Protein AF-A0A5D2GL17-F1 (afdb_monomer)

Structure (mmCIF, N/CA/C/O backbone):
data_AF-A0A5D2GL17-F1
#
_entry.id   AF-A0A5D2GL17-F1
#
loop_
_atom_site.group_PDB
_atom_site.id
_atom_site.type_symbol
_atom_site.label_atom_id
_atom_site.label_alt_id
_atom_site.label_comp_id
_atom_site.label_asym_id
_atom_site.label_entity_id
_atom_site.label_seq_id
_atom_site.pdbx_PDB_ins_code
_atom_site.Cartn_x
_atom_site.Cartn_y
_atom_site.Cartn_z
_atom_site.occupancy
_atom_site.B_iso_or_equiv
_atom_site.auth_seq_id
_atom_site.auth_comp_id
_atom_site.auth_asym_id
_atom_site.auth_atom_id
_atom_site.pdbx_PDB_model_num
ATOM 1 N N . MET A 1 1 ? -3.670 -6.053 15.605 1.00 82.81 1 MET A N 1
ATOM 2 C CA . MET A 1 1 ? -2.856 -6.986 14.792 1.00 82.81 1 MET A CA 1
ATOM 3 C C . MET A 1 1 ? -1.460 -6.397 14.609 1.00 82.81 1 MET A C 1
ATOM 5 O O . MET A 1 1 ? -1.344 -5.177 14.613 1.00 82.81 1 MET A O 1
ATOM 9 N N . ARG A 1 2 ? -0.405 -7.216 14.509 1.00 94.25 2 ARG A N 1
ATOM 10 C CA . ARG A 1 2 ? 0.974 -6.743 14.284 1.00 94.25 2 ARG A CA 1
ATOM 11 C C . ARG A 1 2 ? 1.545 -7.415 13.036 1.00 94.25 2 ARG A C 1
ATOM 13 O O . ARG A 1 2 ? 1.653 -8.633 13.005 1.00 94.25 2 ARG A O 1
ATOM 20 N N . THR A 1 3 ? 1.940 -6.620 12.048 1.00 95.38 3 THR A N 1
ATOM 21 C CA .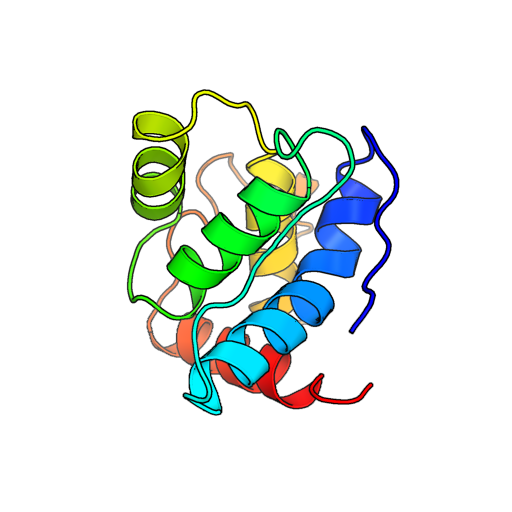 THR A 1 3 ? 2.569 -7.072 10.794 1.00 95.38 3 THR A CA 1
ATOM 22 C C . THR A 1 3 ? 3.953 -6.431 10.664 1.00 95.38 3 THR A C 1
ATOM 24 O O . THR A 1 3 ? 4.055 -5.293 10.200 1.00 95.38 3 THR A O 1
ATOM 27 N N . PRO A 1 4 ? 5.019 -7.092 11.156 1.00 96.56 4 PRO A N 1
ATOM 28 C CA . PRO A 1 4 ? 6.353 -6.507 11.197 1.00 96.56 4 PRO A CA 1
ATOM 29 C C . PRO A 1 4 ? 6.979 -6.410 9.801 1.00 96.56 4 PRO A C 1
ATOM 31 O O . PRO A 1 4 ? 6.894 -7.336 9.003 1.00 96.56 4 PRO A O 1
ATOM 34 N N . ALA A 1 5 ? 7.661 -5.294 9.553 1.00 96.75 5 ALA A N 1
ATOM 35 C CA . ALA A 1 5 ? 8.470 -5.048 8.363 1.00 96.75 5 ALA A CA 1
ATOM 36 C C . ALA A 1 5 ? 9.788 -4.393 8.786 1.00 96.75 5 ALA A C 1
ATOM 38 O O . ALA A 1 5 ? 9.779 -3.503 9.654 1.00 96.75 5 ALA A O 1
ATOM 39 N N . ARG A 1 6 ? 10.905 -4.824 8.193 1.00 97.94 6 ARG A N 1
ATOM 40 C CA . ARG A 1 6 ? 12.235 -4.279 8.485 1.00 97.94 6 ARG A CA 1
ATOM 41 C C . ARG A 1 6 ? 12.317 -2.828 8.008 1.00 97.94 6 ARG A C 1
ATOM 43 O O . ARG A 1 6 ? 11.716 -2.454 7.003 1.00 97.94 6 ARG A O 1
ATOM 50 N N . ASP A 1 7 ? 12.986 -1.985 8.789 1.00 96.94 7 ASP A N 1
ATOM 51 C CA . ASP A 1 7 ? 13.165 -0.583 8.412 1.00 96.94 7 ASP A CA 1
ATOM 52 C C . ASP A 1 7 ? 14.202 -0.445 7.297 1.00 96.94 7 ASP A C 1
ATOM 54 O O . ASP A 1 7 ? 15.149 -1.225 7.254 1.00 96.94 7 ASP A O 1
ATOM 58 N N . PHE A 1 8 ? 14.017 0.542 6.416 1.00 96.62 8 PHE A N 1
ATOM 59 C CA . PHE A 1 8 ? 14.899 0.801 5.264 1.00 96.62 8 PHE A CA 1
ATOM 60 C C . PHE A 1 8 ? 15.115 -0.398 4.321 1.00 96.62 8 PHE A C 1
ATOM 62 O O . PHE A 1 8 ? 16.121 -0.465 3.623 1.00 96.62 8 PHE A O 1
ATOM 69 N N . ASP A 1 9 ? 14.152 -1.318 4.266 1.00 98.31 9 ASP A N 1
ATOM 70 C CA . ASP A 1 9 ? 14.212 -2.528 3.446 1.00 98.31 9 ASP A CA 1
ATOM 71 C C . ASP A 1 9 ? 12.981 -2.588 2.516 1.00 98.31 9 ASP A C 1
ATOM 73 O O . ASP A 1 9 ? 11.880 -2.958 2.952 1.00 98.31 9 ASP A O 1
ATOM 77 N N . PRO A 1 10 ? 13.124 -2.156 1.247 1.00 97.38 10 PRO A N 1
ATOM 78 C CA . PRO A 1 10 ? 12.036 -2.166 0.273 1.00 97.38 10 PRO A CA 1
ATOM 79 C C . PRO A 1 10 ? 11.486 -3.562 -0.024 1.00 97.38 10 PRO A C 1
ATOM 81 O O . PRO A 1 10 ? 10.286 -3.680 -0.269 1.00 97.38 10 PRO A O 1
ATOM 84 N N . ASP A 1 11 ? 12.315 -4.604 0.038 1.00 97.88 11 ASP A N 1
AT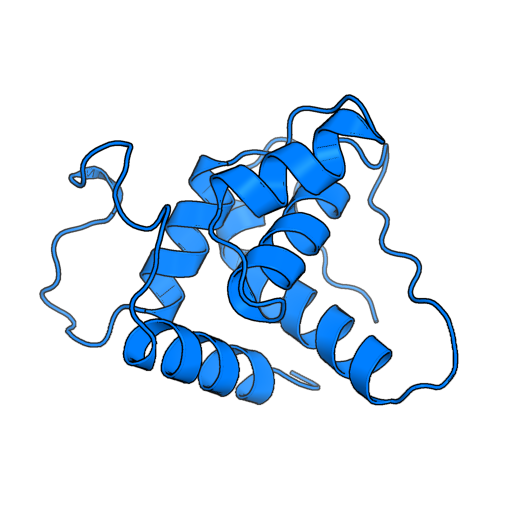OM 85 C CA . ASP A 1 11 ? 11.894 -5.981 -0.230 1.00 97.88 11 ASP A CA 1
ATOM 86 C C . ASP A 1 11 ? 11.094 -6.537 0.947 1.00 97.88 11 ASP A C 1
ATOM 88 O O . ASP A 1 11 ? 10.016 -7.105 0.765 1.00 97.88 11 ASP A O 1
ATOM 92 N N . SER A 1 12 ? 11.545 -6.284 2.181 1.00 98.44 12 SER A N 1
ATOM 93 C CA . SER A 1 12 ? 10.756 -6.586 3.378 1.00 98.44 12 SER A CA 1
ATOM 94 C C . SER A 1 12 ? 9.409 -5.863 3.357 1.00 98.44 12 SER A C 1
ATOM 96 O O . SER A 1 12 ? 8.392 -6.464 3.711 1.00 98.44 12 SER A O 1
ATOM 98 N N . LEU A 1 13 ? 9.383 -4.599 2.922 1.00 98.62 13 LEU A N 1
ATOM 99 C CA . LEU A 1 13 ? 8.146 -3.841 2.764 1.00 98.62 13 LEU A CA 1
ATOM 100 C C . LEU A 1 13 ? 7.244 -4.453 1.685 1.00 98.62 13 LEU A C 1
ATOM 102 O O . LEU A 1 13 ? 6.079 -4.718 1.965 1.00 98.62 13 LEU A O 1
ATOM 106 N N . ARG A 1 14 ? 7.771 -4.720 0.486 1.00 98.44 14 ARG A N 1
ATOM 107 C CA . ARG A 1 14 ? 7.040 -5.359 -0.619 1.00 98.44 14 ARG A CA 1
ATOM 108 C C . ARG A 1 14 ? 6.362 -6.651 -0.165 1.00 98.44 14 ARG A C 1
ATOM 110 O O . ARG A 1 14 ? 5.158 -6.804 -0.346 1.00 98.44 14 ARG A O 1
ATOM 117 N N . ASN A 1 15 ? 7.114 -7.521 0.504 1.00 98.19 15 ASN A N 1
ATOM 118 C CA . ASN A 1 15 ? 6.635 -8.826 0.952 1.00 98.19 15 ASN A CA 1
ATOM 119 C C . ASN A 1 15 ? 5.537 -8.730 2.022 1.00 98.19 15 ASN A C 1
ATOM 121 O O . ASN A 1 15 ? 4.644 -9.574 2.063 1.00 98.19 15 ASN A O 1
ATOM 125 N N . ILE A 1 16 ? 5.577 -7.715 2.896 1.00 98.06 16 ILE A N 1
ATOM 126 C CA . ILE A 1 16 ? 4.589 -7.582 3.977 1.00 98.06 16 ILE A CA 1
ATOM 127 C C . ILE A 1 16 ? 3.315 -6.844 3.553 1.00 98.06 16 ILE A C 1
ATOM 129 O O . ILE A 1 16 ? 2.284 -6.989 4.214 1.00 98.06 16 ILE A O 1
ATOM 133 N N . LEU A 1 17 ? 3.369 -6.044 2.480 1.00 98.75 17 LEU A N 1
ATOM 134 C CA . LEU A 1 17 ? 2.269 -5.173 2.064 1.00 98.75 17 LEU A CA 1
ATOM 135 C C . LEU A 1 17 ? 0.936 -5.924 1.912 1.00 98.75 17 LEU A C 1
ATOM 137 O O . LEU A 1 17 ? -0.040 -5.445 2.488 1.00 98.75 17 LEU A O 1
ATOM 141 N N . PRO A 1 18 ? 0.857 -7.102 1.256 1.00 98.62 18 PRO A N 1
ATOM 142 C CA . PRO A 1 18 ? -0.402 -7.839 1.145 1.00 98.62 18 PRO A CA 1
ATOM 143 C C . PRO A 1 18 ? -1.045 -8.148 2.503 1.00 98.62 18 PRO A C 1
ATOM 145 O O . PRO A 1 18 ? -2.221 -7.861 2.722 1.00 98.62 18 PRO A O 1
ATOM 148 N N . LYS A 1 19 ? -0.259 -8.663 3.457 1.00 98.44 19 LYS A N 1
ATOM 149 C CA . LYS A 1 19 ? -0.746 -9.026 4.796 1.00 98.44 19 LYS A CA 1
ATOM 150 C C . LYS A 1 19 ? -1.096 -7.792 5.634 1.00 98.44 19 LYS A C 1
ATOM 152 O O . LYS A 1 19 ? -2.123 -7.766 6.313 1.00 98.44 19 LYS A O 1
ATOM 157 N N . ALA A 1 20 ? -0.270 -6.748 5.572 1.00 98.44 20 ALA A N 1
ATOM 158 C CA . ALA A 1 20 ? -0.516 -5.495 6.282 1.00 98.44 20 ALA A CA 1
ATOM 159 C C . ALA A 1 20 ? -1.780 -4.782 5.773 1.00 98.44 20 ALA A C 1
ATOM 161 O O . ALA A 1 20 ? -2.582 -4.310 6.578 1.00 98.44 20 ALA A O 1
ATOM 162 N N . VAL A 1 21 ? -1.993 -4.748 4.454 1.00 98.81 21 VAL A N 1
ATOM 163 C CA . VAL A 1 21 ? -3.203 -4.167 3.859 1.00 98.81 21 VAL A CA 1
ATOM 164 C C . VAL A 1 21 ? -4.425 -5.035 4.136 1.00 98.81 21 VAL A C 1
ATOM 166 O O . VAL A 1 21 ? -5.463 -4.477 4.463 1.00 98.81 21 VAL A O 1
ATOM 169 N N . SER A 1 22 ? -4.303 -6.367 4.115 1.00 98.69 22 SER A N 1
ATOM 170 C CA . SER A 1 22 ? -5.389 -7.274 4.526 1.00 98.69 22 SER A CA 1
ATOM 171 C C . SER A 1 22 ? -5.882 -6.964 5.942 1.00 98.69 22 SER A C 1
ATOM 173 O O . SER A 1 22 ? -7.079 -6.851 6.191 1.00 98.69 22 SER A O 1
ATOM 175 N N . SER A 1 23 ? -4.940 -6.730 6.859 1.00 98.25 23 SER A N 1
ATOM 176 C CA . SER A 1 23 ? -5.229 -6.362 8.249 1.00 98.25 23 SER A CA 1
ATOM 177 C C . SER A 1 23 ? -5.941 -5.010 8.356 1.00 98.25 23 SER A C 1
ATOM 179 O O . SER A 1 23 ? -6.896 -4.862 9.117 1.00 98.25 23 SER A O 1
ATOM 181 N N . LEU A 1 24 ? -5.445 -4.012 7.615 1.00 98.50 24 LEU A N 1
ATOM 182 C CA . LEU A 1 24 ? -5.990 -2.655 7.592 1.00 98.50 24 LEU A CA 1
ATOM 183 C C . LEU A 1 24 ? -7.399 -2.635 7.002 1.00 98.50 24 LEU A C 1
ATOM 185 O O . LEU A 1 24 ? -8.313 -2.088 7.612 1.00 98.50 24 LEU A O 1
ATOM 189 N N . GLU A 1 25 ? -7.566 -3.230 5.827 1.00 98.31 25 GLU A N 1
ATOM 190 C CA . GLU A 1 25 ? -8.837 -3.275 5.122 1.00 98.31 25 GLU A CA 1
ATOM 191 C C . GLU A 1 25 ? -9.884 -4.032 5.937 1.00 98.31 25 GLU A C 1
ATOM 193 O O . GLU A 1 25 ? -11.001 -3.539 6.068 1.00 98.31 25 GLU A O 1
ATOM 198 N N . TRP A 1 26 ? -9.518 -5.150 6.575 1.00 98.25 26 TRP A N 1
ATOM 199 C CA . TRP A 1 26 ? -10.439 -5.880 7.442 1.00 98.25 26 TRP A CA 1
ATOM 200 C C . TRP A 1 26 ? -10.920 -5.020 8.615 1.00 98.25 26 TRP A C 1
ATOM 202 O O . TRP A 1 26 ? -12.123 -4.925 8.850 1.00 98.25 26 TRP A O 1
ATOM 212 N N . ALA A 1 27 ? -10.004 -4.330 9.301 1.00 97.88 27 ALA A N 1
ATOM 213 C CA . ALA A 1 27 ? -10.355 -3.447 10.412 1.00 97.88 27 ALA A CA 1
ATOM 214 C C . ALA A 1 27 ? -11.229 -2.254 9.974 1.00 97.88 27 ALA A C 1
ATOM 216 O O . ALA A 1 27 ? -12.097 -1.820 10.732 1.00 97.88 27 ALA A O 1
ATOM 217 N N . ILE A 1 28 ? -11.028 -1.728 8.758 1.00 98.00 28 ILE A N 1
ATOM 218 C CA . ILE A 1 28 ? -11.902 -0.698 8.175 1.00 98.00 28 ILE A CA 1
ATOM 219 C C . ILE A 1 28 ? -13.288 -1.280 7.868 1.00 98.00 28 ILE A C 1
ATOM 221 O O . ILE A 1 28 ? -14.293 -0.664 8.221 1.00 98.00 28 ILE A O 1
ATOM 225 N N . ALA A 1 29 ? -13.350 -2.467 7.258 1.00 97.38 29 ALA A N 1
ATOM 226 C CA . ALA A 1 29 ? -14.597 -3.135 6.890 1.00 97.38 29 ALA A CA 1
ATOM 227 C C . ALA A 1 29 ? -15.456 -3.516 8.108 1.00 97.38 29 ALA A C 1
ATOM 229 O O . ALA A 1 29 ? -16.680 -3.514 8.016 1.00 97.38 29 ALA A O 1
ATOM 230 N N . GLU A 1 30 ? -14.842 -3.794 9.264 1.00 97.12 30 GLU A N 1
ATOM 231 C CA . GLU A 1 30 ? -15.574 -4.010 10.518 1.00 97.12 30 GLU A CA 1
ATOM 232 C C . GLU A 1 30 ? -16.332 -2.763 11.004 1.00 97.12 30 GLU A C 1
ATOM 234 O O . GLU A 1 30 ? -17.257 -2.890 11.804 1.00 97.12 30 GLU A O 1
ATOM 239 N N . GLY A 1 31 ? -15.944 -1.557 10.571 1.00 96.81 31 GLY A N 1
ATOM 240 C CA . GLY A 1 31 ? -16.686 -0.324 10.852 1.00 96.81 31 GLY A CA 1
ATOM 241 C C . GLY A 1 31 ? -16.732 0.095 12.326 1.00 96.81 31 GLY A C 1
ATOM 242 O O . GLY A 1 31 ? -17.510 0.971 12.693 1.00 96.81 31 GLY A O 1
ATOM 243 N N . LYS A 1 32 ? -15.894 -0.492 13.191 1.00 97.38 32 LYS A N 1
ATOM 244 C CA . LYS A 1 32 ? -15.885 -0.231 14.646 1.00 97.38 32 LYS A CA 1
ATOM 245 C C . LYS A 1 32 ? -15.203 1.087 15.041 1.00 97.38 32 LYS A C 1
ATOM 247 O O . LYS A 1 32 ? -15.153 1.417 16.223 1.00 97.38 32 LYS A O 1
ATOM 252 N N . GLY A 1 33 ? -14.646 1.833 14.082 1.00 97.31 33 GLY A N 1
ATOM 253 C CA . GLY A 1 33 ? -13.978 3.110 14.330 1.00 97.31 33 GLY A CA 1
ATOM 254 C C . GLY A 1 33 ? -12.884 3.434 13.314 1.00 97.31 33 GLY A C 1
ATOM 255 O O . GLY A 1 33 ? -12.923 2.999 12.166 1.00 97.31 33 GLY A O 1
ATOM 256 N N . ARG A 1 34 ? -11.895 4.228 13.745 1.00 97.75 34 ARG A N 1
ATOM 257 C CA . ARG A 1 34 ? -10.722 4.589 12.933 1.00 97.75 34 ARG A CA 1
ATOM 258 C C . ARG A 1 34 ? -9.578 3.609 13.173 1.00 97.75 34 ARG A C 1
ATOM 260 O O . ARG A 1 34 ? -9.327 3.219 14.311 1.00 97.75 34 ARG A O 1
ATOM 267 N N . VAL A 1 35 ? -8.832 3.289 12.119 1.00 98.38 35 VAL A N 1
ATOM 268 C CA . VAL A 1 35 ? -7.630 2.450 12.213 1.00 98.38 35 VAL A CA 1
ATOM 269 C C . VAL A 1 35 ? -6.387 3.328 12.343 1.00 98.38 35 VAL A C 1
ATOM 271 O O . VAL A 1 35 ? -6.150 4.210 11.520 1.00 98.38 35 VAL A O 1
ATOM 274 N N . TYR A 1 36 ? -5.574 3.076 13.369 1.00 98.38 36 TYR A N 1
ATOM 275 C CA . TYR A 1 36 ? -4.288 3.744 13.563 1.00 98.38 36 TYR A CA 1
ATOM 276 C C . TYR A 1 36 ? -3.148 2.889 12.998 1.00 98.38 36 TYR A C 1
ATOM 278 O O . TYR A 1 36 ? -2.718 1.912 13.613 1.00 98.38 36 TYR A O 1
ATOM 286 N N . VAL A 1 37 ? -2.659 3.254 11.812 1.00 98.44 37 VAL A N 1
ATOM 287 C CA . VAL A 1 37 ? -1.527 2.585 11.155 1.00 98.44 37 VAL A CA 1
ATOM 288 C C . VAL A 1 37 ? -0.241 3.319 11.510 1.00 98.44 37 VAL A C 1
ATOM 290 O O . VAL A 1 37 ? -0.086 4.496 11.189 1.00 98.44 37 VAL A O 1
ATOM 293 N N . HIS A 1 38 ? 0.708 2.625 12.136 1.00 98.38 38 HIS A N 1
ATOM 294 C CA . HIS A 1 38 ? 1.986 3.220 12.517 1.00 98.38 38 HIS A CA 1
ATOM 295 C C . HIS A 1 38 ? 3.168 2.279 12.262 1.00 98.38 38 HIS A C 1
ATOM 297 O O . HIS A 1 38 ? 3.026 1.064 12.146 1.00 98.38 38 HIS A O 1
ATOM 303 N N . CYS A 1 39 ? 4.358 2.868 12.163 1.00 96.81 39 CYS A N 1
ATOM 304 C CA . CYS A 1 39 ? 5.633 2.164 12.278 1.00 96.81 39 CYS A CA 1
ATOM 305 C C . CYS A 1 39 ? 6.452 2.852 13.382 1.00 96.81 39 CYS A C 1
ATOM 307 O O . CYS A 1 39 ? 5.863 3.246 14.386 1.00 96.81 39 CYS A O 1
ATOM 309 N N . THR A 1 40 ? 7.769 3.015 13.222 1.00 97.69 40 THR A N 1
ATOM 310 C CA . THR A 1 40 ? 8.577 3.802 14.169 1.00 97.69 40 THR A CA 1
ATOM 311 C C . THR A 1 40 ? 8.301 5.301 14.003 1.00 97.69 40 THR A C 1
ATOM 313 O O . THR A 1 40 ? 7.753 5.930 14.897 1.00 97.69 40 THR A O 1
ATOM 316 N N . ALA A 1 41 ? 8.613 5.866 12.831 1.00 96.62 41 ALA A N 1
ATOM 317 C CA . ALA A 1 41 ? 8.454 7.302 12.556 1.00 96.62 41 ALA A CA 1
ATOM 318 C C . ALA A 1 41 ? 7.187 7.645 11.752 1.00 96.62 41 ALA A C 1
ATOM 320 O O . ALA A 1 41 ? 6.837 8.809 11.574 1.00 96.62 41 ALA A O 1
ATOM 321 N N . GLY A 1 42 ? 6.514 6.642 11.182 1.00 97.00 42 GLY A N 1
ATOM 322 C CA . GLY A 1 42 ? 5.396 6.866 10.267 1.00 97.00 42 GLY A CA 1
ATOM 323 C C . GLY A 1 42 ? 5.799 7.559 8.961 1.00 97.00 42 GLY A C 1
ATOM 324 O O . GLY A 1 42 ? 4.988 8.296 8.421 1.00 97.00 42 GLY A O 1
ATOM 325 N N . LEU A 1 43 ? 7.035 7.393 8.474 1.00 98.00 43 LEU A N 1
ATOM 326 C CA . LEU A 1 43 ? 7.538 8.072 7.261 1.00 98.00 43 LEU A CA 1
ATOM 327 C C . LEU A 1 43 ? 7.865 7.124 6.093 1.00 98.00 43 LEU A C 1
ATOM 329 O O . LEU A 1 43 ? 8.123 7.589 4.989 1.00 98.00 43 LEU A O 1
ATOM 333 N N . GLY A 1 44 ? 7.837 5.807 6.325 1.00 98.31 44 GLY A N 1
ATOM 334 C CA . GLY A 1 44 ? 8.132 4.790 5.306 1.00 98.31 44 GLY A CA 1
ATOM 335 C C . GLY A 1 44 ? 7.074 3.690 5.267 1.00 98.31 44 GLY A C 1
ATOM 336 O O . GLY A 1 44 ? 6.133 3.748 4.482 1.00 98.31 44 GLY A O 1
ATOM 337 N N . ARG A 1 45 ? 7.199 2.705 6.165 1.00 98.69 45 ARG A N 1
ATOM 338 C CA . ARG A 1 45 ? 6.341 1.503 6.212 1.00 98.69 45 ARG A CA 1
ATOM 339 C C . ARG A 1 45 ? 4.845 1.816 6.359 1.00 98.69 45 ARG A C 1
ATOM 341 O O . ARG A 1 45 ? 4.049 1.366 5.546 1.00 98.69 45 ARG A O 1
ATOM 348 N N . ALA A 1 46 ? 4.458 2.609 7.361 1.00 98.62 46 ALA A N 1
ATOM 349 C CA . ALA A 1 46 ? 3.045 2.931 7.585 1.00 98.62 46 ALA A CA 1
ATOM 350 C C . ALA A 1 46 ? 2.406 3.732 6.430 1.00 98.62 46 ALA A C 1
ATOM 352 O O . ALA A 1 46 ? 1.350 3.313 5.956 1.00 98.62 46 ALA A O 1
ATOM 353 N N . PRO A 1 47 ? 3.037 4.805 5.907 1.00 98.75 47 PRO A N 1
ATOM 354 C CA . PRO A 1 47 ? 2.555 5.469 4.698 1.00 98.75 47 PRO A CA 1
ATOM 355 C C . PRO A 1 47 ? 2.411 4.535 3.496 1.00 98.75 47 PRO A C 1
ATOM 357 O O . PRO A 1 47 ? 1.407 4.605 2.797 1.00 98.75 47 PRO A O 1
ATOM 360 N N . ALA A 1 48 ? 3.361 3.622 3.274 1.00 98.81 48 ALA A N 1
ATOM 361 C CA . ALA A 1 48 ? 3.278 2.677 2.164 1.00 98.81 48 ALA A CA 1
ATOM 362 C C . ALA A 1 48 ? 2.067 1.735 2.275 1.00 98.81 48 ALA A C 1
ATOM 364 O O . ALA A 1 48 ? 1.386 1.515 1.277 1.00 98.81 48 ALA A O 1
ATOM 365 N N . VAL A 1 49 ? 1.751 1.236 3.478 1.00 98.81 49 VAL A N 1
ATOM 366 C CA . VAL A 1 49 ? 0.544 0.420 3.720 1.00 98.81 49 VAL A CA 1
ATOM 367 C C . VAL A 1 49 ? -0.728 1.221 3.426 1.00 98.81 49 VAL A C 1
ATOM 369 O O . VAL A 1 49 ? -1.627 0.722 2.754 1.00 98.81 49 VAL A O 1
ATOM 372 N N . ALA A 1 50 ? -0.800 2.475 3.880 1.00 98.81 50 ALA A N 1
ATOM 373 C CA . ALA A 1 50 ? -1.956 3.334 3.627 1.00 98.81 50 ALA A CA 1
ATOM 374 C C . ALA A 1 50 ? -2.124 3.676 2.132 1.00 98.81 50 ALA A C 1
ATOM 376 O O . ALA A 1 50 ? -3.242 3.643 1.619 1.00 98.81 50 ALA A O 1
ATOM 377 N N . ILE A 1 51 ? -1.027 3.951 1.417 1.00 98.94 51 ILE A N 1
ATOM 378 C CA . ILE A 1 51 ? -1.041 4.197 -0.035 1.00 98.94 51 ILE A CA 1
ATOM 379 C C . ILE A 1 51 ? -1.472 2.940 -0.788 1.00 98.94 51 ILE A C 1
ATOM 381 O O . ILE A 1 51 ? -2.329 3.035 -1.660 1.00 98.94 51 ILE A O 1
ATOM 385 N N . ALA A 1 52 ? -0.935 1.768 -0.438 1.00 98.88 52 ALA A N 1
ATOM 386 C CA . ALA A 1 52 ? -1.330 0.504 -1.052 1.00 98.88 52 ALA A CA 1
ATOM 387 C C . ALA A 1 52 ? -2.824 0.210 -0.837 1.00 98.88 52 ALA A C 1
ATOM 389 O O . ALA A 1 52 ? -3.511 -0.164 -1.781 1.00 98.88 52 ALA A O 1
ATOM 390 N N . TYR A 1 53 ? -3.360 0.468 0.361 1.00 98.88 53 TYR A N 1
ATOM 391 C CA . TYR A 1 53 ? -4.799 0.364 0.619 1.00 98.88 53 TYR A CA 1
ATOM 392 C C . TYR A 1 53 ? -5.624 1.290 -0.286 1.00 98.88 53 TYR A C 1
ATOM 394 O O . TYR A 1 53 ? -6.545 0.826 -0.955 1.00 98.88 53 TYR A O 1
ATOM 402 N N . MET A 1 54 ? -5.275 2.579 -0.365 1.00 98.88 54 MET A N 1
ATOM 403 C CA . MET A 1 54 ? -5.985 3.522 -1.237 1.00 98.88 54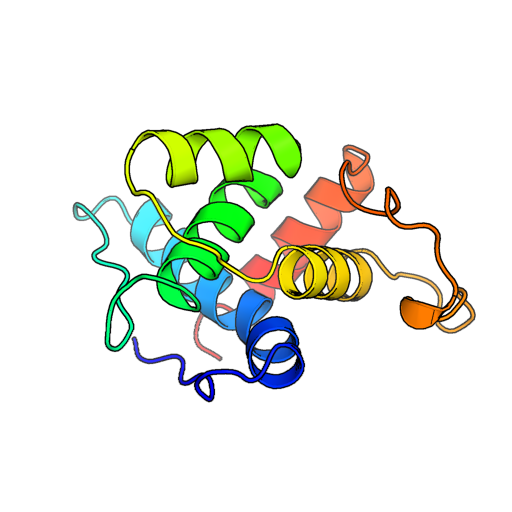 MET A CA 1
ATOM 404 C C . MET A 1 54 ? -5.888 3.124 -2.712 1.00 98.88 54 MET A C 1
ATOM 406 O O . MET A 1 54 ? -6.876 3.195 -3.445 1.00 98.88 54 MET A O 1
ATOM 410 N N . PHE A 1 55 ? -4.711 2.662 -3.133 1.00 98.81 55 PHE A N 1
ATOM 411 C CA . PHE A 1 55 ? -4.486 2.195 -4.488 1.00 98.81 55 PHE A CA 1
ATOM 412 C C . PHE A 1 55 ? -5.325 0.957 -4.797 1.00 98.81 55 PHE A C 1
ATOM 414 O O . PHE A 1 55 ? -5.950 0.928 -5.845 1.00 98.81 55 PHE A O 1
ATOM 421 N N . TRP A 1 56 ? -5.397 -0.044 -3.920 1.00 98.81 56 TRP A N 1
ATOM 422 C CA . TRP A 1 56 ? -6.070 -1.313 -4.220 1.00 98.81 56 TRP A CA 1
ATOM 423 C C . TRP A 1 56 ? -7.584 -1.281 -3.963 1.00 98.81 56 TRP A C 1
ATOM 425 O O . TRP A 1 56 ? -8.344 -1.855 -4.747 1.00 98.81 56 TRP A O 1
ATOM 435 N N . PHE A 1 57 ? -8.044 -0.572 -2.928 1.00 98.69 57 PHE A N 1
ATOM 436 C CA . PHE A 1 57 ? -9.432 -0.623 -2.445 1.00 98.69 57 PHE A CA 1
ATOM 437 C C . PHE A 1 57 ? -10.236 0.667 -2.644 1.00 98.69 57 PHE A C 1
ATOM 439 O O . PHE A 1 57 ? -11.459 0.595 -2.700 1.00 98.69 57 PHE A O 1
ATOM 446 N N . CYS A 1 58 ? -9.599 1.831 -2.817 1.00 98.25 58 CYS A N 1
ATOM 447 C CA . CYS A 1 58 ? -10.313 3.113 -2.948 1.00 98.25 58 CYS A CA 1
ATOM 448 C C . CYS A 1 58 ? -10.449 3.614 -4.398 1.00 98.25 58 CYS A C 1
ATOM 450 O O . CYS A 1 58 ? -10.721 4.793 -4.611 1.00 98.25 58 CYS A O 1
ATOM 452 N N . GLY A 1 59 ? -10.224 2.757 -5.400 1.00 96.56 59 GLY A N 1
ATOM 453 C CA . GLY A 1 59 ? -10.401 3.105 -6.818 1.00 96.56 59 GLY A CA 1
ATOM 454 C C . GLY A 1 59 ? -9.381 4.104 -7.381 1.00 96.56 59 GLY A C 1
ATOM 455 O O . GLY A 1 59 ? -9.568 4.616 -8.479 1.00 96.56 59 GLY A O 1
ATOM 456 N N . MET A 1 60 ? -8.296 4.388 -6.657 1.00 98.44 60 MET A N 1
ATOM 457 C CA . MET A 1 60 ? -7.238 5.290 -7.122 1.00 98.44 60 MET A CA 1
ATOM 458 C C . MET A 1 60 ? -6.249 4.558 -8.041 1.00 98.44 60 MET A C 1
ATOM 460 O O . MET A 1 60 ? -6.168 3.326 -8.028 1.00 98.44 60 MET A O 1
ATOM 464 N N . ASN A 1 61 ? -5.468 5.312 -8.820 1.00 98.31 61 ASN A N 1
ATOM 465 C CA . ASN A 1 61 ? -4.178 4.837 -9.331 1.00 98.31 61 ASN A CA 1
ATOM 466 C C . ASN A 1 61 ? -3.073 5.112 -8.290 1.00 98.31 61 ASN A C 1
ATOM 468 O O . ASN A 1 61 ? -3.302 5.816 -7.299 1.00 98.31 61 ASN A O 1
ATOM 472 N N . LEU A 1 62 ? -1.879 4.558 -8.496 1.00 98.62 62 LEU A N 1
ATOM 473 C CA . LEU A 1 62 ? -0.797 4.656 -7.523 1.00 98.62 62 LEU A CA 1
ATOM 474 C C . LEU A 1 62 ? -0.342 6.100 -7.290 1.00 98.62 62 LEU A C 1
ATOM 476 O O . LEU A 1 62 ? -0.101 6.471 -6.145 1.00 98.62 62 LEU A O 1
ATOM 480 N N . ASN A 1 63 ? -0.236 6.913 -8.343 1.00 98.38 63 ASN A N 1
ATOM 481 C CA . ASN A 1 63 ? 0.230 8.299 -8.239 1.00 98.38 63 ASN A CA 1
ATOM 482 C C . ASN A 1 63 ? -0.749 9.145 -7.429 1.00 98.38 63 ASN A C 1
ATOM 484 O O . ASN A 1 63 ? -0.348 9.798 -6.470 1.00 98.38 63 ASN A O 1
ATOM 488 N N . THR A 1 64 ? -2.042 9.021 -7.725 1.00 98.62 64 THR A N 1
ATOM 489 C CA . THR A 1 64 ? -3.108 9.685 -6.972 1.00 98.62 64 THR A CA 1
ATOM 490 C C . THR A 1 64 ? -3.117 9.253 -5.505 1.00 98.62 64 THR A C 1
ATOM 492 O O . THR A 1 64 ? -3.203 10.102 -4.622 1.00 98.62 64 THR A O 1
ATOM 495 N N . ALA A 1 65 ? -2.980 7.954 -5.214 1.00 98.75 65 ALA A N 1
ATOM 496 C CA . ALA A 1 65 ? -2.908 7.462 -3.837 1.00 98.75 65 ALA A CA 1
ATOM 497 C C . ALA A 1 65 ? -1.661 7.985 -3.099 1.00 98.75 65 ALA A C 1
ATOM 499 O O . ALA A 1 65 ? -1.734 8.351 -1.924 1.00 98.75 65 ALA A O 1
ATOM 500 N N . PHE A 1 66 ? -0.521 8.038 -3.790 1.00 98.62 66 PHE A N 1
ATOM 501 C CA . PHE A 1 66 ? 0.737 8.532 -3.243 1.00 98.62 66 PHE A CA 1
ATOM 502 C C . PHE A 1 66 ? 0.631 10.018 -2.885 1.00 98.62 66 PHE A C 1
ATOM 504 O O . PHE A 1 66 ? 0.858 10.382 -1.732 1.00 98.62 66 PHE A O 1
ATOM 511 N N . GLU A 1 67 ? 0.200 10.854 -3.831 1.00 98.62 67 GLU A N 1
ATOM 512 C CA . GLU A 1 67 ? -0.016 12.293 -3.640 1.00 98.62 67 GLU A CA 1
ATOM 513 C C . GLU A 1 67 ? -1.069 12.584 -2.567 1.00 98.62 67 GLU A C 1
ATOM 515 O O . GLU A 1 67 ? -0.883 13.475 -1.733 1.00 98.62 67 GLU A O 1
ATOM 520 N N . ALA A 1 68 ? -2.159 11.812 -2.525 1.00 98.69 68 ALA A N 1
ATOM 521 C CA . ALA A 1 68 ? -3.211 11.980 -1.528 1.00 98.69 68 ALA A CA 1
ATOM 522 C C . ALA A 1 68 ? -2.683 11.851 -0.090 1.00 98.69 68 ALA A C 1
ATOM 524 O O . ALA A 1 68 ? -3.177 12.560 0.798 1.00 98.69 68 ALA A O 1
ATOM 525 N N . LEU A 1 69 ? -1.684 10.986 0.134 1.00 98.69 69 LEU A N 1
ATOM 526 C CA . LEU A 1 69 ? -1.010 10.850 1.422 1.00 98.69 69 LEU A CA 1
ATOM 527 C C . LEU A 1 69 ? 0.083 11.904 1.608 1.00 98.69 69 LEU A C 1
ATOM 529 O O . LEU A 1 69 ? 0.076 12.609 2.620 1.00 98.69 69 LEU A O 1
ATOM 533 N N . THR A 1 70 ? 1.026 12.015 0.670 1.00 98.50 70 THR A N 1
ATOM 534 C CA . THR A 1 70 ? 2.242 12.821 0.866 1.00 98.50 70 THR A CA 1
ATOM 535 C C . THR A 1 70 ? 1.977 14.323 0.878 1.00 98.50 70 THR A C 1
ATOM 537 O O . THR A 1 70 ? 2.693 15.048 1.564 1.00 98.50 70 THR A O 1
ATOM 540 N N . SER A 1 71 ? 0.893 14.782 0.242 1.00 98.44 71 SER A N 1
ATOM 541 C CA . SER A 1 71 ? 0.408 16.168 0.359 1.00 98.44 71 SER A CA 1
ATOM 542 C C . SER A 1 71 ? -0.039 16.544 1.777 1.00 98.44 71 SER A C 1
ATOM 544 O O . SER A 1 71 ? 0.044 17.706 2.159 1.00 98.44 71 SER A O 1
ATOM 546 N N . LYS A 1 72 ? -0.509 15.576 2.576 1.00 98.50 72 LYS A N 1
ATOM 547 C CA . LYS A 1 72 ? -0.953 15.792 3.968 1.00 98.50 72 LYS A CA 1
ATOM 548 C C . LYS A 1 72 ? 0.144 15.477 4.972 1.00 98.50 72 LYS A C 1
ATOM 550 O O . LYS A 1 72 ? 0.223 16.091 6.032 1.00 98.50 72 LYS A O 1
ATOM 555 N N . ARG A 1 73 ? 0.974 14.486 4.652 1.00 98.25 73 ARG A N 1
ATOM 556 C CA . ARG A 1 73 ? 2.098 14.045 5.470 1.00 98.25 73 ARG A CA 1
ATOM 557 C C . ARG A 1 73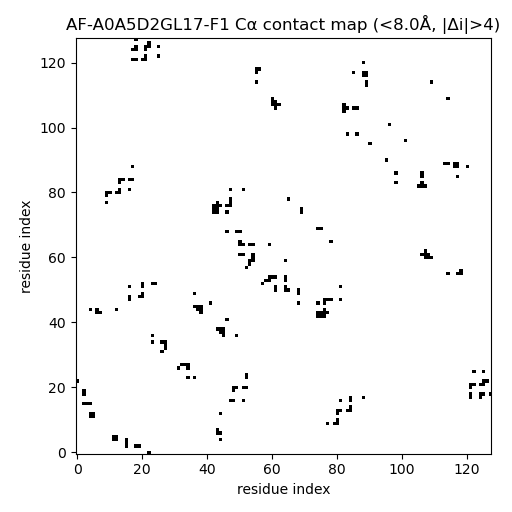 ? 3.349 13.959 4.597 1.00 98.25 73 ARG A C 1
ATOM 559 O O . ARG A 1 73 ? 3.574 12.905 4.001 1.00 98.25 73 ARG A O 1
ATOM 566 N N . PRO A 1 74 ? 4.175 15.017 4.553 1.00 98.19 74 PRO A N 1
ATOM 567 C CA . PRO A 1 74 ? 5.432 14.999 3.813 1.00 98.19 74 PRO A CA 1
ATOM 568 C C . PRO A 1 74 ? 6.325 13.840 4.277 1.00 98.19 74 PRO A C 1
ATOM 570 O O . PRO A 1 74 ? 6.787 13.805 5.418 1.00 98.19 74 PRO A O 1
ATO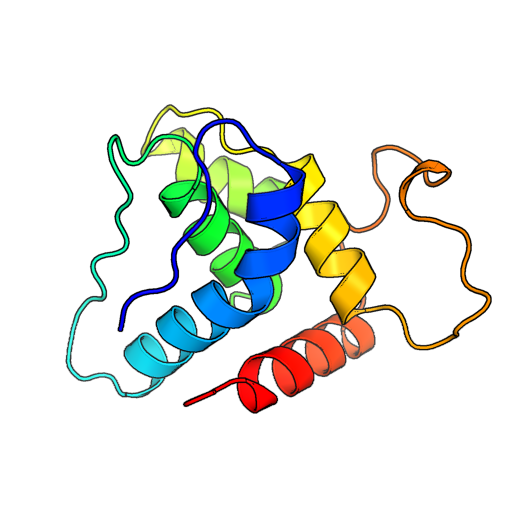M 573 N N . CYS A 1 75 ? 6.507 12.841 3.415 1.00 98.19 75 CYS A N 1
ATOM 574 C CA . CYS A 1 75 ? 7.309 11.648 3.671 1.00 98.19 75 CYS A CA 1
ATOM 575 C C . CYS A 1 75 ? 7.681 10.952 2.352 1.00 98.19 75 CYS A C 1
ATOM 577 O O . CYS A 1 75 ? 7.131 11.281 1.302 1.00 98.19 75 CYS A O 1
ATOM 579 N N . GLY A 1 76 ?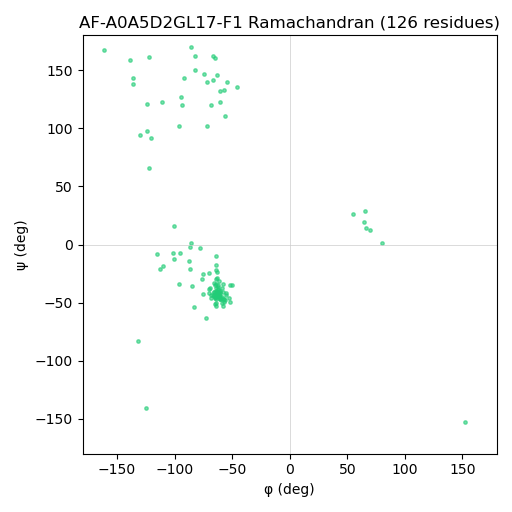 8.615 9.998 2.408 1.00 96.56 76 GLY A N 1
ATOM 580 C CA . GLY A 1 76 ? 9.135 9.287 1.234 1.00 96.56 76 GLY A CA 1
ATOM 581 C C . GLY A 1 76 ? 8.955 7.769 1.321 1.00 96.56 76 GLY A C 1
ATOM 582 O O . GLY A 1 76 ? 9.956 7.058 1.418 1.00 96.56 76 GLY A O 1
ATOM 583 N N . PRO A 1 77 ? 7.717 7.237 1.322 1.00 98.00 77 PRO A N 1
ATOM 584 C CA . PRO A 1 77 ? 7.508 5.797 1.243 1.00 98.00 77 PRO A CA 1
ATOM 585 C C . PRO A 1 77 ? 8.043 5.241 -0.077 1.00 98.00 77 PRO A C 1
ATOM 587 O O . PRO A 1 77 ? 7.970 5.886 -1.122 1.00 98.00 77 PRO A O 1
ATOM 590 N N . ASN A 1 78 ? 8.563 4.014 -0.046 1.00 98.25 78 ASN A N 1
ATOM 591 C CA . ASN A 1 78 ? 9.140 3.399 -1.234 1.00 98.25 78 ASN A CA 1
ATOM 592 C C . ASN A 1 78 ? 8.035 3.014 -2.239 1.00 98.25 78 ASN A C 1
ATOM 594 O O . ASN A 1 78 ? 7.356 1.999 -2.080 1.00 98.25 78 ASN A O 1
ATOM 598 N N . LYS A 1 79 ? 7.861 3.830 -3.285 1.00 98.12 79 LYS A N 1
ATOM 599 C CA . LYS A 1 79 ? 6.857 3.623 -4.342 1.00 98.12 79 LYS A CA 1
ATOM 600 C C . LYS A 1 79 ? 7.081 2.319 -5.116 1.00 98.12 79 LYS A C 1
ATOM 602 O O . LYS A 1 79 ? 6.121 1.633 -5.464 1.00 98.12 79 LYS A O 1
ATOM 607 N N . ARG A 1 80 ? 8.346 1.945 -5.340 1.00 98.06 80 ARG A N 1
ATOM 608 C CA . ARG A 1 80 ? 8.724 0.711 -6.042 1.00 98.06 80 ARG A CA 1
ATOM 609 C C . ARG A 1 80 ? 8.278 -0.542 -5.282 1.00 98.06 80 ARG A C 1
ATOM 611 O O . ARG A 1 80 ? 7.798 -1.469 -5.920 1.00 98.06 80 ARG A O 1
ATOM 618 N N . ALA A 1 81 ? 8.338 -0.551 -3.951 1.00 98.56 81 ALA A N 1
ATOM 619 C CA . ALA A 1 81 ? 7.834 -1.656 -3.131 1.00 98.56 81 ALA A CA 1
ATOM 620 C C . ALA A 1 81 ? 6.316 -1.855 -3.296 1.00 98.56 81 ALA A C 1
ATOM 622 O O . ALA A 1 81 ? 5.849 -2.988 -3.381 1.00 98.56 81 ALA A O 1
ATOM 623 N N . ILE A 1 82 ? 5.550 -0.763 -3.412 1.00 98.75 82 ILE A N 1
ATOM 624 C CA . ILE A 1 82 ? 4.097 -0.815 -3.650 1.00 98.75 82 ILE A CA 1
ATOM 625 C C . ILE A 1 82 ? 3.799 -1.353 -5.056 1.00 98.75 82 ILE A C 1
ATOM 627 O O . ILE A 1 82 ? 2.937 -2.220 -5.211 1.00 98.75 82 ILE A O 1
ATOM 631 N N . ARG A 1 83 ? 4.542 -0.900 -6.075 1.00 98.25 83 ARG A N 1
ATOM 632 C CA . ARG A 1 83 ? 4.440 -1.435 -7.446 1.00 98.25 83 ARG A CA 1
ATOM 633 C C . ARG A 1 83 ? 4.800 -2.915 -7.509 1.00 98.25 83 ARG A C 1
ATOM 635 O O . ARG A 1 83 ? 4.057 -3.682 -8.107 1.00 98.25 83 ARG A O 1
ATOM 642 N N . GLY A 1 84 ? 5.881 -3.319 -6.846 1.00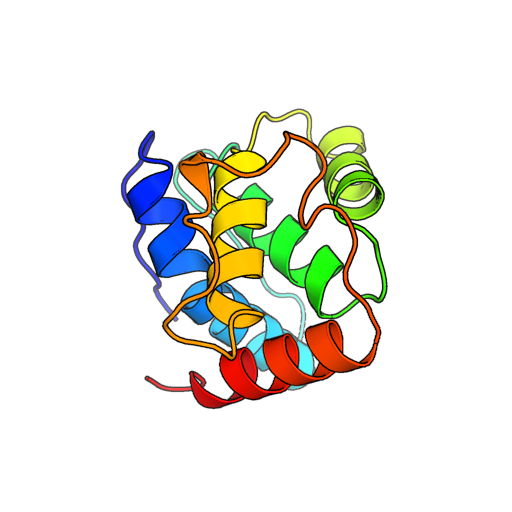 98.25 84 GLY A N 1
ATOM 643 C CA . GLY A 1 84 ? 6.306 -4.714 -6.763 1.00 98.25 84 GLY A CA 1
ATOM 644 C C . GLY A 1 84 ? 5.241 -5.598 -6.116 1.00 98.25 84 GLY A C 1
ATOM 645 O O . GLY A 1 84 ? 4.869 -6.614 -6.689 1.00 98.25 84 GLY A O 1
ATOM 646 N N . ALA A 1 85 ? 4.662 -5.167 -4.991 1.00 98.56 85 ALA A N 1
ATOM 647 C CA . ALA A 1 85 ? 3.585 -5.908 -4.332 1.00 98.56 85 ALA A CA 1
ATOM 648 C C . ALA A 1 85 ? 2.316 -5.979 -5.200 1.00 98.56 85 ALA A C 1
ATOM 650 O O . ALA A 1 85 ? 1.617 -6.989 -5.212 1.00 98.56 85 ALA A O 1
ATOM 651 N N . THR A 1 86 ? 2.035 -4.919 -5.964 1.00 98.50 86 THR A N 1
ATOM 652 C CA . THR A 1 86 ? 0.932 -4.905 -6.935 1.00 98.50 86 THR A CA 1
ATOM 653 C C . THR A 1 86 ? 1.191 -5.904 -8.064 1.00 98.50 86 THR A C 1
ATOM 655 O O . THR A 1 86 ? 0.298 -6.677 -8.398 1.00 98.50 86 THR A O 1
ATOM 658 N N . TYR A 1 87 ? 2.414 -5.950 -8.606 1.00 97.56 87 TYR A N 1
ATOM 659 C CA . TYR A 1 87 ? 2.834 -6.965 -9.577 1.00 97.56 87 TYR A CA 1
ATOM 660 C C . TYR A 1 87 ? 2.660 -8.382 -9.013 1.00 97.56 87 TYR A C 1
ATOM 662 O O . TYR A 1 87 ? 2.074 -9.227 -9.688 1.00 97.56 87 TYR A O 1
ATOM 670 N N . ASP A 1 88 ? 3.106 -8.635 -7.779 1.00 97.00 88 ASP A N 1
ATOM 671 C CA . ASP A 1 88 ? 3.030 -9.958 -7.143 1.00 97.00 88 ASP A CA 1
ATOM 672 C C . ASP A 1 88 ? 1.580 -10.432 -7.001 1.00 97.00 88 ASP A C 1
ATOM 674 O O . ASP A 1 88 ? 1.250 -11.584 -7.285 1.00 97.00 88 ASP A O 1
ATOM 678 N N . LEU A 1 89 ? 0.685 -9.518 -6.618 1.00 97.50 89 LEU A N 1
ATOM 679 C CA . LEU A 1 89 ? -0.737 -9.800 -6.461 1.00 97.50 89 LEU A CA 1
ATOM 680 C C . LEU A 1 89 ? -1.486 -9.885 -7.798 1.00 97.50 89 LEU A C 1
ATOM 682 O O . LEU A 1 89 ? -2.439 -10.651 -7.886 1.00 97.50 89 LEU A O 1
ATOM 686 N N . ALA A 1 90 ? -1.061 -9.165 -8.836 1.00 95.50 90 ALA A N 1
ATOM 687 C CA . ALA A 1 90 ? -1.691 -9.193 -10.159 1.00 95.50 90 ALA A CA 1
ATOM 688 C C . ALA A 1 90 ? -1.140 -10.294 -11.087 1.00 95.50 90 ALA A C 1
ATOM 690 O O . ALA A 1 90 ? -1.719 -10.582 -12.136 1.00 95.50 90 ALA A O 1
ATOM 691 N N . LYS A 1 91 ? 0.002 -10.912 -10.756 1.00 87.62 91 LYS A N 1
ATOM 692 C CA . LYS A 1 91 ? 0.597 -11.980 -11.570 1.00 87.62 91 LYS A CA 1
ATOM 693 C C . LYS A 1 91 ? -0.279 -13.240 -11.524 1.00 87.62 91 LYS A C 1
ATOM 695 O O . LYS A 1 91 ? -0.489 -13.826 -10.461 1.00 87.62 91 LYS A O 1
ATOM 700 N N . ASN A 1 92 ? -0.756 -13.662 -12.696 1.00 82.75 92 ASN A N 1
ATOM 701 C CA . ASN A 1 92 ? -1.506 -14.910 -12.907 1.00 82.75 92 ASN A CA 1
ATOM 702 C C . ASN A 1 92 ? -0.728 -15.973 -13.689 1.00 82.75 92 ASN A C 1
ATOM 704 O O . ASN A 1 92 ? -1.087 -17.143 -13.631 1.00 82.75 92 ASN A O 1
ATOM 708 N N . ASP A 1 93 ? 0.326 -15.579 -14.401 1.00 79.62 93 ASP A N 1
ATOM 709 C CA . ASP A 1 93 ? 1.130 -16.478 -15.226 1.00 79.62 93 ASP A CA 1
ATOM 710 C C . ASP A 1 93 ? 2.520 -16.649 -14.596 1.00 79.62 93 ASP A C 1
ATOM 712 O O . ASP A 1 93 ? 3.200 -15.636 -14.415 1.00 79.62 93 ASP A O 1
ATOM 716 N N . PRO A 1 94 ? 2.975 -17.875 -14.272 1.00 74.56 94 PRO A N 1
ATOM 717 C CA . PRO A 1 94 ? 4.333 -18.142 -13.797 1.00 74.56 94 PRO A CA 1
ATOM 718 C C . PRO A 1 94 ? 5.433 -17.527 -14.678 1.00 74.56 94 PRO A C 1
ATOM 720 O O . PRO A 1 94 ? 6.427 -17.024 -14.144 1.00 74.56 94 PRO A O 1
ATOM 723 N N . TRP A 1 95 ? 5.221 -17.484 -15.995 1.00 80.69 95 TRP A N 1
ATOM 724 C CA . TRP A 1 95 ? 6.186 -17.055 -17.012 1.00 80.69 95 TRP A CA 1
ATOM 725 C C . TRP A 1 95 ? 6.205 -15.545 -17.263 1.00 80.69 95 TRP A C 1
ATOM 727 O O . TRP A 1 95 ? 6.973 -15.071 -18.098 1.00 80.69 95 TRP A O 1
ATOM 737 N N . LYS A 1 96 ? 5.389 -14.766 -16.537 1.00 81.06 96 LYS A N 1
ATOM 738 C CA . LYS A 1 96 ? 5.401 -13.300 -16.639 1.00 81.06 96 LYS A CA 1
ATOM 739 C C . LYS A 1 96 ? 6.799 -12.761 -16.338 1.00 81.06 96 LYS A C 1
ATOM 741 O O . LYS A 1 96 ? 7.388 -13.130 -15.314 1.00 81.06 96 LYS A O 1
ATOM 746 N N . GLU A 1 97 ? 7.262 -11.856 -17.198 1.00 89.00 97 GLU A N 1
ATOM 747 C CA . GLU A 1 97 ? 8.551 -11.171 -17.094 1.00 89.00 97 GLU A CA 1
ATOM 748 C C . GLU A 1 97 ? 8.809 -10.663 -15.661 1.00 89.00 97 GLU A C 1
ATOM 750 O O . GLU A 1 97 ? 7.875 -10.138 -15.036 1.00 89.00 97 GLU A O 1
ATOM 755 N N . PRO A 1 98 ? 10.027 -10.839 -15.106 1.00 92.50 98 PRO A N 1
ATOM 756 C CA . PRO A 1 98 ? 10.362 -10.369 -13.766 1.00 92.50 98 PRO A CA 1
ATOM 757 C C . PRO A 1 98 ? 10.084 -8.875 -13.592 1.00 92.50 98 PRO A C 1
ATOM 759 O O . PRO A 1 98 ? 10.404 -8.080 -14.470 1.00 92.50 98 PRO A O 1
ATOM 762 N N . PHE A 1 99 ? 9.557 -8.482 -12.427 1.00 93.94 99 PHE A N 1
ATOM 763 C CA . PHE A 1 99 ? 9.257 -7.077 -12.113 1.00 93.94 99 PHE A CA 1
ATOM 764 C C . PHE A 1 99 ? 10.445 -6.130 -12.354 1.00 93.94 99 PHE A C 1
ATOM 766 O O . PHE A 1 99 ? 10.252 -5.004 -12.794 1.00 93.94 99 PHE A O 1
ATOM 773 N N . GLU A 1 100 ? 11.662 -6.612 -12.105 1.00 93.25 100 GLU A N 1
ATOM 774 C CA . GLU A 1 100 ? 12.920 -5.875 -12.270 1.00 93.25 100 GLU A CA 1
ATOM 775 C C .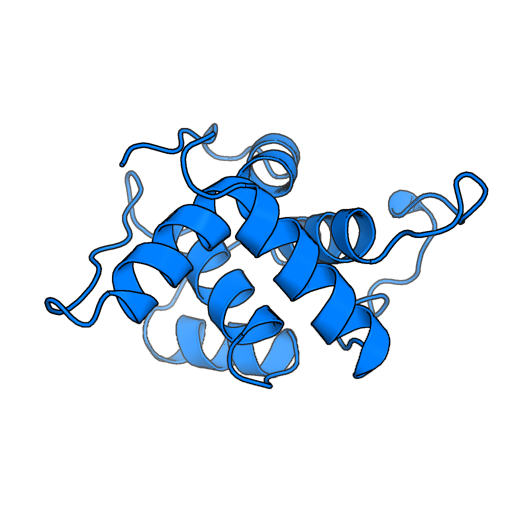 GLU A 1 100 ? 13.219 -5.453 -13.713 1.00 93.25 100 GLU A C 1
ATOM 777 O O . GLU A 1 100 ? 13.941 -4.485 -13.927 1.00 93.25 100 GLU A O 1
ATOM 782 N N . ASN A 1 101 ? 12.640 -6.147 -14.692 1.00 94.88 101 ASN A N 1
ATOM 783 C CA . ASN A 1 101 ? 12.842 -5.856 -16.110 1.00 94.88 101 ASN A CA 1
ATOM 784 C C . ASN A 1 101 ? 11.738 -4.955 -16.684 1.00 94.88 101 ASN A C 1
ATOM 786 O O . ASN A 1 101 ? 11.823 -4.514 -17.827 1.00 94.88 101 ASN A O 1
ATOM 790 N N . LEU A 1 102 ? 10.692 -4.675 -15.902 1.00 94.00 102 LEU A N 1
ATOM 791 C CA . LEU A 1 102 ? 9.561 -3.877 -16.352 1.00 94.00 102 LEU A CA 1
ATOM 792 C C . LEU A 1 102 ? 9.853 -2.373 -16.248 1.00 94.00 102 LEU A C 1
ATOM 794 O O . LEU A 1 102 ? 10.566 -1.932 -15.344 1.00 94.00 102 LEU A O 1
ATOM 798 N N . PRO A 1 103 ? 9.247 -1.544 -17.117 1.00 95.25 103 PRO A N 1
ATOM 799 C CA . PRO A 1 103 ? 9.469 -0.104 -17.098 1.00 95.25 103 PRO A CA 1
ATOM 800 C C . PRO A 1 103 ? 8.956 0.549 -15.807 1.00 95.25 103 PRO A C 1
ATOM 802 O O . PRO A 1 103 ? 8.068 0.036 -15.121 1.00 95.25 103 PRO A O 1
ATOM 805 N N . GLU A 1 104 ? 9.453 1.749 -15.494 1.00 92.56 104 GLU A N 1
ATOM 806 C CA . GLU A 1 104 ? 9.127 2.475 -14.257 1.00 92.56 104 GLU A CA 1
ATOM 807 C C . GLU A 1 104 ? 7.652 2.895 -14.098 1.00 92.56 104 GLU A C 1
ATOM 809 O O . GLU A 1 104 ? 7.245 3.293 -13.013 1.00 92.56 104 GLU A O 1
ATOM 814 N N . HIS A 1 105 ? 6.823 2.772 -15.129 1.00 92.81 105 HIS A N 1
ATOM 815 C CA . HIS A 1 105 ? 5.387 3.057 -15.037 1.00 92.81 105 HIS A CA 1
ATOM 816 C C . HIS A 1 105 ? 4.528 1.785 -14.910 1.00 92.81 105 HIS A C 1
ATOM 818 O O . HIS A 1 105 ? 3.320 1.867 -14.682 1.00 92.81 105 HIS A O 1
ATOM 824 N N . ALA A 1 106 ? 5.117 0.588 -15.043 1.00 94.12 106 ALA A N 1
ATOM 825 C CA . ALA A 1 106 ? 4.370 -0.665 -14.945 1.00 94.12 106 ALA A CA 1
ATOM 826 C C . ALA A 1 106 ? 3.714 -0.803 -13.559 1.00 94.12 106 ALA A C 1
ATOM 828 O O . ALA A 1 106 ? 4.392 -0.629 -12.546 1.00 94.12 106 ALA A O 1
ATOM 829 N N . PHE A 1 107 ? 2.427 -1.154 -13.502 1.00 95.62 107 PHE A N 1
ATOM 830 C CA . PHE A 1 107 ? 1.635 -1.268 -12.260 1.00 95.62 107 PHE A CA 1
ATOM 831 C C . PHE A 1 107 ? 1.433 0.041 -11.480 1.00 95.62 107 PHE A C 1
ATOM 833 O O . PHE A 1 107 ? 1.096 0.004 -10.297 1.00 95.62 107 PHE A O 1
ATOM 840 N N . GLU A 1 108 ? 1.607 1.210 -12.106 1.00 96.19 108 GLU A N 1
ATOM 841 C CA . GLU A 1 108 ? 1.099 2.466 -11.527 1.00 96.19 108 GLU A CA 1
ATOM 842 C C . GLU A 1 108 ? -0.424 2.607 -11.684 1.00 96.19 108 GLU A C 1
ATOM 844 O O . GLU A 1 108 ? -1.085 3.255 -10.874 1.00 96.19 108 GLU A O 1
ATOM 849 N N . GLY A 1 109 ? -0.990 1.947 -12.691 1.00 95.06 109 GLY A N 1
ATOM 850 C CA . GLY A 1 109 ? -2.412 1.652 -12.819 1.00 95.06 109 GLY A CA 1
ATOM 851 C C . GLY A 1 109 ? -2.622 0.144 -12.940 1.00 95.06 109 GLY A C 1
ATOM 852 O O . GLY A 1 109 ? -1.686 -0.591 -13.255 1.00 95.06 109 GLY A O 1
ATOM 853 N N . VAL A 1 110 ? -3.847 -0.303 -12.681 1.00 95.25 110 VAL A N 1
ATOM 854 C CA . VAL A 1 110 ? -4.282 -1.693 -12.866 1.00 95.25 110 VAL A CA 1
ATOM 855 C C . VAL A 1 110 ? -5.655 -1.697 -13.523 1.00 95.25 110 VAL A C 1
ATOM 857 O O . VAL A 1 110 ? -6.476 -0.824 -13.226 1.00 95.25 110 VAL A O 1
ATOM 860 N N . ALA A 1 111 ? -5.899 -2.660 -14.407 1.00 96.06 111 ALA A N 1
ATOM 861 C CA . ALA A 1 111 ? -7.221 -2.877 -14.984 1.00 96.06 111 ALA A CA 1
ATOM 862 C C . ALA A 1 111 ? -8.215 -3.362 -13.912 1.00 96.06 111 ALA A C 1
ATOM 864 O O . ALA A 1 111 ? -7.817 -3.880 -12.867 1.00 96.06 111 ALA A O 1
ATOM 865 N N . ASP A 1 112 ? -9.517 -3.254 -14.178 1.00 96.69 112 ASP A N 1
ATOM 866 C CA . ASP A 1 112 ? -10.553 -3.639 -13.206 1.00 96.69 112 ASP A CA 1
ATOM 867 C C . ASP A 1 112 ? -10.461 -5.113 -12.787 1.00 96.69 112 ASP A C 1
ATOM 869 O O . ASP A 1 112 ? -10.633 -5.445 -11.613 1.00 96.69 112 ASP A O 1
ATOM 873 N N . TRP A 1 113 ? -10.118 -6.003 -13.722 1.00 96.19 113 TRP A N 1
ATOM 874 C CA . TRP A 1 113 ? -9.941 -7.425 -13.425 1.00 96.19 113 TRP A CA 1
ATOM 875 C C . TRP A 1 113 ? -8.694 -7.693 -12.565 1.00 96.19 113 TRP A C 1
ATOM 877 O O . TRP A 1 113 ? -8.742 -8.531 -11.666 1.00 96.19 113 TRP A O 1
ATOM 887 N N . GLU A 1 114 ? -7.596 -6.959 -12.785 1.00 96.62 114 GLU A N 1
ATOM 888 C CA . GLU A 1 114 ? -6.387 -7.047 -11.954 1.00 96.62 114 GLU A CA 1
ATOM 889 C C . GLU A 1 114 ? -6.675 -6.524 -10.550 1.00 96.62 114 GLU A C 1
ATOM 891 O O . GLU A 1 114 ? -6.300 -7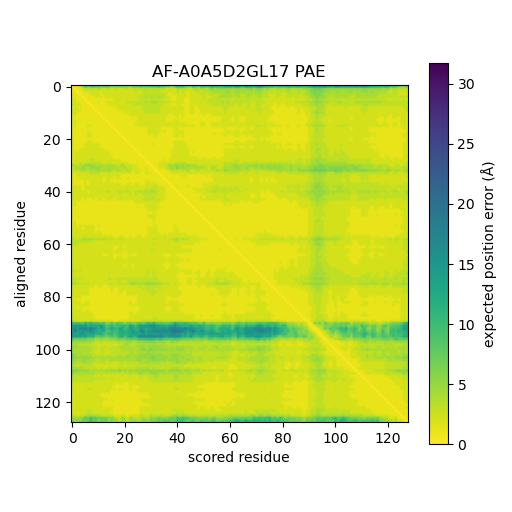.148 -9.561 1.00 96.62 114 GLU A O 1
ATOM 896 N N . ARG A 1 115 ? -7.396 -5.403 -10.451 1.00 98.12 115 ARG A N 1
ATOM 897 C CA . ARG A 1 115 ? -7.846 -4.839 -9.179 1.00 98.12 115 ARG A CA 1
ATOM 898 C C . ARG A 1 115 ? -8.701 -5.836 -8.408 1.00 98.12 115 ARG A C 1
ATOM 900 O O . ARG A 1 115 ? -8.456 -6.042 -7.222 1.00 98.12 115 ARG A O 1
ATOM 907 N N . LYS A 1 116 ? -9.667 -6.474 -9.070 1.00 98.00 116 LYS A N 1
ATOM 908 C CA . LYS A 1 116 ? -10.520 -7.487 -8.445 1.00 98.00 116 LYS A CA 1
ATOM 909 C C . LYS A 1 116 ? -9.695 -8.670 -7.928 1.00 98.00 116 LYS A C 1
ATOM 911 O O . LYS A 1 116 ? -9.838 -9.051 -6.770 1.00 98.00 116 LYS A O 1
ATOM 916 N N . LEU A 1 117 ? -8.766 -9.173 -8.738 1.00 97.75 117 LEU A N 1
ATOM 917 C CA . LEU A 1 117 ? -7.842 -10.237 -8.348 1.00 97.75 117 LEU A CA 1
ATOM 918 C C . LEU A 1 117 ? -6.973 -9.858 -7.136 1.00 97.75 117 LEU A C 1
ATOM 920 O O . LEU A 1 117 ? -6.815 -10.660 -6.215 1.00 97.75 117 LEU A O 1
ATOM 924 N N . ILE A 1 118 ? -6.412 -8.644 -7.128 1.00 98.56 118 ILE A N 1
ATOM 925 C CA . ILE A 1 118 ? -5.624 -8.111 -6.009 1.00 98.56 118 ILE A CA 1
ATOM 926 C C . ILE A 1 118 ? -6.465 -8.119 -4.730 1.00 98.56 118 ILE A C 1
ATOM 928 O O . ILE A 1 118 ? -6.009 -8.613 -3.700 1.00 98.56 118 ILE A O 1
ATOM 932 N N . GLN A 1 119 ? -7.693 -7.599 -4.797 1.00 98.69 119 GLN A N 1
ATOM 933 C CA . GLN A 1 119 ? -8.603 -7.535 -3.653 1.00 98.69 119 GLN A CA 1
ATOM 934 C C . GLN A 1 119 ? -8.930 -8.930 -3.114 1.00 98.69 119 GLN A C 1
ATOM 936 O O . GLN A 1 119 ? -8.790 -9.153 -1.913 1.00 98.69 119 GLN A O 1
ATOM 941 N N . ASP A 1 120 ? -9.268 -9.881 -3.988 1.00 98.38 120 ASP A N 1
ATOM 942 C CA . ASP A 1 120 ? -9.596 -11.257 -3.596 1.00 98.38 120 ASP A CA 1
ATOM 943 C C . ASP A 1 120 ? -8.408 -11.944 -2.901 1.00 98.38 120 ASP A C 1
ATOM 945 O O . ASP A 1 120 ? -8.558 -12.559 -1.840 1.00 98.38 120 ASP A O 1
ATOM 949 N N . ARG A 1 121 ? -7.191 -11.776 -3.438 1.00 98.38 121 ARG A N 1
ATOM 950 C CA . ARG A 1 121 ? -5.965 -12.304 -2.821 1.00 98.38 121 ARG A CA 1
ATOM 951 C C . ARG A 1 121 ? -5.676 -11.646 -1.475 1.00 98.38 121 ARG A C 1
ATOM 953 O O . ARG A 1 121 ? -5.355 -12.347 -0.521 1.00 98.38 121 ARG A O 1
ATOM 960 N N . VAL A 1 122 ? -5.828 -10.329 -1.353 1.00 98.56 122 VAL A N 1
ATOM 961 C CA . VAL A 1 122 ? -5.627 -9.620 -0.079 1.00 98.56 122 VAL A CA 1
ATOM 962 C C . VAL A 1 122 ? -6.672 -10.038 0.961 1.00 98.56 122 VAL A C 1
ATOM 964 O O . VAL A 1 122 ? -6.320 -10.273 2.118 1.00 98.56 122 VAL A O 1
ATOM 967 N N . HIS A 1 123 ? -7.938 -10.207 0.575 1.00 98.44 123 HIS A N 1
ATOM 968 C CA . HIS A 1 123 ? -8.989 -10.717 1.462 1.00 98.44 123 HIS A CA 1
ATOM 969 C C . HIS A 1 123 ? -8.709 -12.144 1.941 1.00 98.44 123 HIS A C 1
ATOM 971 O O . HIS A 1 123 ? -8.979 -12.445 3.103 1.00 98.44 123 HIS A O 1
ATOM 977 N N . SER A 1 124 ? -8.101 -12.995 1.107 1.00 97.88 124 SER A N 1
ATOM 978 C CA . SER A 1 124 ? -7.729 -14.366 1.495 1.00 97.88 124 SER A CA 1
ATOM 979 C C . SER A 1 124 ? -6.678 -14.443 2.615 1.00 97.88 124 SER A C 1
ATOM 981 O O . SER A 1 124 ? -6.556 -15.470 3.274 1.00 97.88 124 SER A O 1
ATOM 983 N N . LEU A 1 125 ? -5.950 -13.349 2.876 1.00 97.56 125 LEU A N 1
ATOM 984 C CA . LEU A 1 125 ? -4.921 -13.275 3.920 1.00 97.56 125 LEU A CA 1
ATOM 985 C C . LEU A 1 125 ? -5.472 -12.900 5.306 1.00 97.56 125 LEU A C 1
ATOM 987 O O . LEU A 1 125 ? -4.702 -12.845 6.272 1.00 97.56 125 LEU A O 1
ATOM 991 N N . ARG A 1 126 ? -6.779 -12.638 5.437 1.00 94.88 126 ARG A N 1
ATOM 992 C CA . ARG A 1 126 ? -7.392 -12.250 6.714 1.00 94.88 126 ARG A CA 1
ATOM 993 C C . ARG A 1 126 ? -7.203 -13.359 7.755 1.00 94.88 126 ARG A C 1
ATOM 995 O O . ARG A 1 126 ? -7.625 -14.491 7.554 1.00 94.88 126 ARG A O 1
ATOM 1002 N N . GLY A 1 127 ? -6.578 -13.018 8.883 1.00 86.81 127 GLY A N 1
ATOM 1003 C CA . GLY A 1 127 ? -6.366 -13.937 10.010 1.00 86.81 127 GLY A CA 1
ATOM 1004 C C . GLY A 1 127 ? -5.190 -14.912 9.866 1.00 86.81 127 GLY A C 1
ATOM 1005 O O . GLY A 1 127 ? -4.963 -15.694 10.787 1.00 86.81 127 GLY A O 1
ATOM 1006 N N . THR A 1 128 ? -4.442 -14.849 8.758 1.00 87.81 128 THR A N 1
ATOM 1007 C CA . THR A 1 128 ? -3.179 -15.590 8.558 1.00 87.81 128 THR A CA 1
ATOM 1008 C C . THR A 1 128 ? -1.986 -14.953 9.262 1.00 87.81 128 THR A C 1
ATOM 1010 O O . THR A 1 128 ? -2.048 -13.774 9.686 1.00 87.81 128 THR A O 1
#

Secondary structure (DSSP, 8-state):
------TT-HHHHHHHHHHHHHHHHHHHHT-SS------SSSSSHHHHHHHHHHHHHSS--HHHHHHHHHTTS-----HHHHHHHHHHHH---TTS--GGGS-TTTTSS--HHHHHHHHHHHHHTTT-

Solvent-accessible surface area (backbone atoms only — not comparable to full-atom values): 7418 Å² total; per-residue (Å²): 140,86,75,84,59,59,80,97,34,56,64,46,40,22,72,36,38,54,53,45,29,18,54,50,51,50,54,53,73,68,62,84,63,86,86,88,78,66,55,92,82,52,43,34,70,26,49,38,36,54,27,46,40,34,26,59,74,64,80,38,38,42,65,59,22,44,49,65,47,34,77,78,48,85,54,72,38,62,62,65,24,50,28,48,36,46,46,64,49,51,58,86,55,93,83,58,78,58,77,88,79,50,61,96,65,62,57,39,59,73,55,72,67,42,38,51,46,32,47,56,57,24,60,70,40,58,92,112

Sequence (128 aa):
MRTPARDFDPDSLRNILPKAVSSLEWAIAEGKGRVYVHCTAGLGRAPAVAIAYMFWFCGMNLNTAFEALTSKRPCGPNKRAIRGATYDLAKNDPWKEPFENLPEHAFEGVADWERKLIQDRVHSLRGT

Nearest PDB structures (foldseek):
  4kyq-assembly1_A  TM=9.974E-01  e=2.610E-18  Arabidopsis thaliana
  4kyr-assembly1_A  TM=9.871E-01  e=6.296E-18  Arabidopsis thaliana
  3nme-assembly1_B  TM=9.495E-01  e=2.236E-06  Arabidopsis thaliana
  4pyh-assembly1_A  TM=9.539E-01  e=2.999E-06  Arabidopsis thaliana
  2hxp-assembly1_A  TM=6.898E-01  e=4.894E-03  Homo sapiens

InterPro domains:
  IPR000340 Dual specificity phosphatase, catalytic domain [PF00782] (2-77)
  IPR000387 Tyrosine-specific protein phosphatases domain [PS50056] (14-74)
  IPR029021 Protein-tyrosine phosphatase-like [G3DSA:3.90.190.10] (1-128)
  IPR029021 Protein-tyrosine phosphatase-like [SSF52799] (2-84)
  IPR052832 Starch-Associated Glucan Phosphatase [PTHR46642] (1-97)

pLDDT: mean 96.44, std 4.27, range [74.56, 98.94]

Mean predicted aligned error: 2.62 Å

Radius of gyration: 13.79 Å; Cα contacts (8 Å, |Δi|>4): 134; chains: 1; bounding box: 32×34×32 Å

Organism: Gossypium darwinii (NCBI:txid34276)

Foldseek 3Di:
DDQDFDPPDLQSLLVRLLLLLLVQVVVVVVVPDDDDFDDDVCAENRLLSQLLNCCLPVPDFSVCSNCVRCVVPPHDYDSLSSQSSLCVQLDPDPPPDDSVPDDPCRRSHDDPVSSVSSVVSSNVSPPD